Protein AF-A0A7K0BU77-F1 (afdb_monomer_lite)

Organism: NCBI:txid2585200

Radius of gyration: 17.55 Å; chains: 1; bounding box: 66×20×38 Å

Foldseek 3Di:
DDPDPDPDPCPDPQDDPVQVVVQVVLLVVVCVQQVQWDWDDDLRQLWIFIHRVPHTDDIGSHSVVVVVVCVVVVVHRDDDPDDD

Sequence (84 aa):
MRNEPRPDVDAPEGWSAALLQQAAVALARLRAEYPGLGFVADPVAGVWFAVDGRDFLLQARTGIKLRERLLAAQVRGARRGQAR

Secondary structure (DSSP, 8-state):
---PPPP-----TT--HHHHHHHHHHHHHHHHH-TTSEEEEETTTTEEEEEETTEEEEEESSHHHHHHHHHHTT---S------

pLDDT: mean 77.72, std 16.56, range [39.22, 94.12]

Structure (mmCIF, N/CA/C/O backbone):
data_AF-A0A7K0BU77-F1
#
_entry.id   AF-A0A7K0BU77-F1
#
loop_
_atom_site.group_PDB
_atom_site.id
_atom_site.type_symbol
_atom_site.label_atom_id
_atom_site.label_alt_id
_atom_site.label_comp_id
_atom_site.label_asym_id
_atom_site.label_entity_id
_atom_site.label_seq_id
_atom_site.pdbx_PDB_ins_code
_atom_site.Cartn_x
_atom_site.Cartn_y
_atom_site.Cartn_z
_atom_site.occupancy
_atom_site.B_iso_or_equiv
_atom_site.auth_seq_id
_atom_site.auth_comp_id
_atom_site.auth_asym_id
_atom_site.auth_atom_id
_atom_site.pdbx_PDB_model_num
ATOM 1 N N . MET A 1 1 ? 49.614 -1.290 -10.573 1.00 49.44 1 MET A N 1
ATOM 2 C CA . MET A 1 1 ? 48.342 -1.923 -10.168 1.00 49.44 1 MET A CA 1
ATOM 3 C C . MET A 1 1 ? 47.230 -0.901 -10.360 1.00 49.44 1 MET A C 1
ATOM 5 O O . MET A 1 1 ? 47.172 0.052 -9.596 1.00 49.44 1 MET A O 1
ATOM 9 N N . ARG A 1 2 ? 46.437 -1.007 -11.437 1.00 50.47 2 ARG A N 1
ATOM 10 C CA . ARG A 1 2 ? 45.217 -0.199 -11.595 1.00 50.47 2 ARG A CA 1
ATOM 11 C C . ARG A 1 2 ? 44.156 -0.831 -10.700 1.00 50.47 2 ARG A C 1
ATOM 13 O O . ARG A 1 2 ? 43.878 -2.010 -10.859 1.00 50.47 2 ARG A O 1
ATOM 20 N N . ASN A 1 3 ? 43.623 -0.066 -9.753 1.00 50.69 3 ASN A N 1
ATOM 21 C CA . ASN A 1 3 ? 42.398 -0.437 -9.055 1.00 50.69 3 ASN A CA 1
ATOM 22 C C . ASN A 1 3 ? 41.263 -0.288 -10.071 1.00 50.69 3 ASN A C 1
ATOM 24 O O . ASN A 1 3 ? 40.850 0.829 -10.379 1.00 50.69 3 ASN A O 1
ATOM 28 N N . GLU A 1 4 ? 40.829 -1.397 -10.655 1.00 56.12 4 GLU A N 1
ATOM 29 C CA . GLU A 1 4 ? 39.595 -1.432 -11.431 1.00 56.12 4 GLU A CA 1
ATOM 30 C C . GLU A 1 4 ? 38.430 -1.136 -10.469 1.00 56.12 4 GLU A C 1
ATOM 32 O O . GLU A 1 4 ? 38.385 -1.718 -9.377 1.00 56.12 4 GLU A O 1
ATOM 37 N N . PRO A 1 5 ? 37.519 -0.202 -10.799 1.00 60.19 5 PRO A N 1
ATOM 38 C CA . PRO A 1 5 ? 36.320 -0.010 -9.999 1.00 60.19 5 PRO A CA 1
ATOM 39 C C . PRO A 1 5 ? 35.565 -1.339 -10.001 1.00 60.19 5 PRO A C 1
ATOM 41 O O . PRO A 1 5 ? 35.267 -1.878 -11.067 1.00 60.19 5 PRO A O 1
ATOM 44 N N . ARG A 1 6 ? 35.311 -1.899 -8.810 1.00 56.03 6 ARG A N 1
ATOM 45 C CA . ARG A 1 6 ? 34.482 -3.102 -8.702 1.00 56.03 6 ARG A CA 1
ATOM 46 C C . ARG A 1 6 ? 33.168 -2.816 -9.430 1.00 56.03 6 ARG A C 1
ATOM 48 O O . ARG A 1 6 ? 32.619 -1.735 -9.196 1.00 56.03 6 ARG A O 1
ATOM 55 N N . PRO A 1 7 ? 32.694 -3.724 -10.300 1.00 55.16 7 PRO A N 1
ATOM 56 C CA . PRO A 1 7 ? 31.403 -3.552 -10.931 1.00 55.16 7 PRO A CA 1
ATOM 57 C C . PRO A 1 7 ? 30.376 -3.313 -9.829 1.00 55.16 7 PRO A C 1
ATOM 59 O O . PRO A 1 7 ? 30.385 -3.984 -8.791 1.00 55.16 7 PRO A O 1
ATOM 62 N N . ASP A 1 8 ? 29.608 -2.254 -10.061 1.00 52.97 8 ASP A N 1
ATOM 63 C CA . ASP A 1 8 ? 28.410 -1.852 -9.347 1.00 52.97 8 ASP A CA 1
ATOM 64 C C . ASP A 1 8 ? 27.685 -3.094 -8.823 1.00 52.97 8 ASP A C 1
ATOM 66 O O . ASP A 1 8 ? 27.516 -4.062 -9.564 1.00 52.97 8 ASP A O 1
ATOM 70 N N . VAL A 1 9 ? 27.356 -3.097 -7.530 1.00 59.72 9 VAL A N 1
ATOM 71 C CA . VAL A 1 9 ? 26.605 -4.172 -6.877 1.00 59.72 9 VAL A CA 1
ATOM 72 C C . VAL A 1 9 ? 25.422 -4.515 -7.772 1.00 59.72 9 VAL A C 1
ATOM 74 O O . VAL A 1 9 ? 24.518 -3.699 -7.904 1.00 59.72 9 VAL A O 1
ATOM 77 N N . ASP A 1 10 ? 25.502 -5.689 -8.399 1.00 52.44 10 ASP A N 1
ATOM 78 C CA . ASP A 1 10 ? 24.572 -6.235 -9.380 1.00 52.44 10 ASP A CA 1
ATOM 79 C C . ASP A 1 10 ? 23.130 -5.948 -8.944 1.00 52.44 10 ASP A C 1
ATOM 81 O O . ASP A 1 10 ? 22.576 -6.609 -8.061 1.00 52.44 10 ASP A O 1
ATOM 85 N N . ALA A 1 11 ? 22.541 -4.879 -9.487 1.00 55.62 11 ALA A N 1
ATOM 86 C CA . ALA A 1 11 ? 21.110 -4.694 -9.397 1.00 55.62 11 ALA A CA 1
ATOM 87 C C . ALA A 1 11 ? 20.532 -5.886 -10.165 1.00 55.62 11 ALA A C 1
ATOM 89 O O . ALA A 1 11 ? 20.817 -5.994 -11.360 1.00 55.62 11 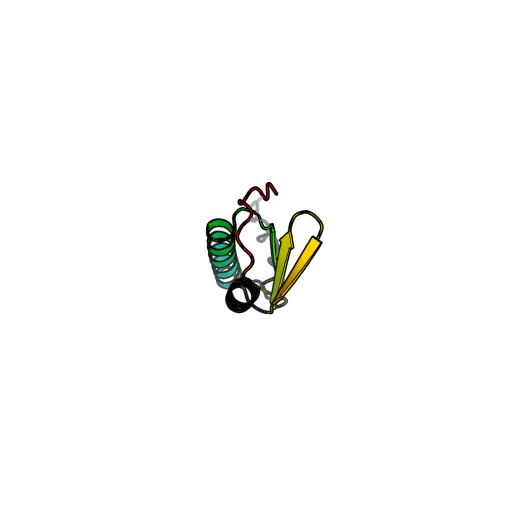ALA A O 1
ATOM 90 N N . PRO A 1 12 ? 19.785 -6.793 -9.509 1.00 57.66 12 PRO A N 1
ATOM 91 C CA . PRO A 1 12 ? 19.396 -8.051 -10.126 1.00 57.66 12 PRO A CA 1
ATOM 92 C C . PRO A 1 12 ? 18.699 -7.756 -11.453 1.00 57.66 12 PRO A C 1
ATOM 94 O O . PRO A 1 12 ? 17.813 -6.892 -11.507 1.00 57.66 12 PRO A O 1
ATOM 97 N N . GLU A 1 13 ? 19.146 -8.424 -12.521 1.00 57.66 13 GLU A N 1
ATOM 98 C CA . GLU A 1 13 ? 18.663 -8.226 -13.889 1.00 57.66 13 GLU A CA 1
ATOM 99 C C . GLU A 1 13 ? 17.124 -8.145 -13.904 1.00 57.66 13 GLU A C 1
ATOM 101 O O . GLU A 1 13 ? 16.420 -9.122 -13.654 1.00 57.66 13 GLU A O 1
ATOM 106 N N . GLY A 1 14 ? 16.586 -6.937 -14.119 1.00 59.81 14 GLY A N 1
ATOM 107 C CA . GLY A 1 14 ? 15.145 -6.647 -14.051 1.00 59.81 14 GLY A CA 1
ATOM 108 C C . GLY A 1 14 ? 14.766 -5.454 -13.167 1.00 59.81 14 GLY A C 1
ATOM 109 O O . GLY A 1 14 ? 13.671 -4.905 -13.307 1.00 59.81 14 GLY A O 1
ATOM 110 N N . TRP A 1 15 ? 15.661 -4.992 -12.293 1.00 70.38 15 TRP A N 1
ATOM 111 C CA . TRP A 1 15 ? 15.428 -3.810 -11.463 1.00 70.38 15 TRP A CA 1
ATOM 112 C C . TRP A 1 15 ? 15.826 -2.538 -12.210 1.00 70.38 15 TRP A C 1
ATOM 114 O O . TRP A 1 15 ? 16.982 -2.128 -12.229 1.00 70.38 15 TRP A O 1
ATOM 124 N N . SER A 1 16 ? 14.853 -1.869 -12.825 1.00 81.12 16 SER A N 1
ATOM 125 C CA . SER A 1 16 ? 15.101 -0.550 -13.411 1.00 81.12 16 SER A CA 1
ATOM 126 C C . SER A 1 16 ? 15.121 0.529 -12.323 1.00 81.12 16 SER A C 1
ATOM 128 O O . SER A 1 16 ? 14.164 0.656 -11.556 1.00 81.12 16 SER A O 1
ATOM 130 N N . ALA A 1 17 ? 16.161 1.371 -12.292 1.00 81.44 17 ALA A N 1
ATOM 131 C CA . ALA A 1 17 ? 16.237 2.523 -11.385 1.00 81.44 1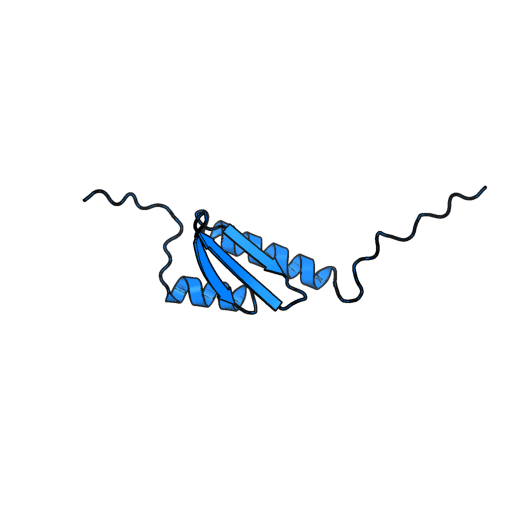7 ALA A CA 1
ATOM 132 C C . ALA A 1 17 ? 14.999 3.437 -11.493 1.00 81.44 17 ALA A C 1
ATOM 134 O O . ALA A 1 17 ? 14.503 3.943 -10.486 1.00 81.44 17 ALA A O 1
ATOM 135 N N . ALA A 1 18 ? 14.439 3.579 -12.700 1.00 84.38 18 ALA A N 1
ATOM 136 C CA . ALA A 1 18 ? 13.204 4.323 -12.930 1.00 84.38 18 ALA A CA 1
ATOM 137 C C . ALA A 1 18 ? 11.993 3.678 -12.231 1.00 84.38 18 ALA A C 1
ATOM 139 O O . ALA A 1 18 ? 11.201 4.378 -11.601 1.00 84.38 18 ALA A O 1
ATOM 140 N N . LEU A 1 19 ? 11.872 2.346 -12.287 1.00 84.25 19 LEU A N 1
ATOM 141 C CA . LEU A 1 19 ? 10.806 1.594 -11.618 1.00 84.25 19 LEU A CA 1
ATOM 142 C C . LEU A 1 19 ? 10.900 1.743 -10.092 1.00 84.25 19 LEU A C 1
ATOM 144 O O . LEU A 1 19 ? 9.896 2.006 -9.428 1.00 84.25 19 LEU A O 1
ATOM 148 N N . LEU A 1 20 ? 12.111 1.631 -9.541 1.00 86.88 20 LEU A N 1
ATOM 149 C CA . LEU A 1 20 ? 12.362 1.814 -8.110 1.00 86.88 20 LEU A CA 1
ATOM 150 C C . LEU A 1 20 ? 12.047 3.247 -7.664 1.00 86.88 20 LEU A C 1
ATOM 152 O O . LEU A 1 20 ? 11.416 3.447 -6.625 1.00 86.88 20 LEU A O 1
ATOM 156 N N . GLN A 1 21 ? 12.406 4.247 -8.471 1.00 88.75 21 GLN A N 1
ATOM 157 C CA . GLN A 1 21 ? 12.078 5.640 -8.184 1.00 88.75 21 GLN A CA 1
ATOM 158 C C . GLN A 1 21 ? 10.565 5.892 -8.214 1.00 88.75 21 GLN A C 1
ATOM 160 O O . GLN A 1 21 ? 10.032 6.534 -7.308 1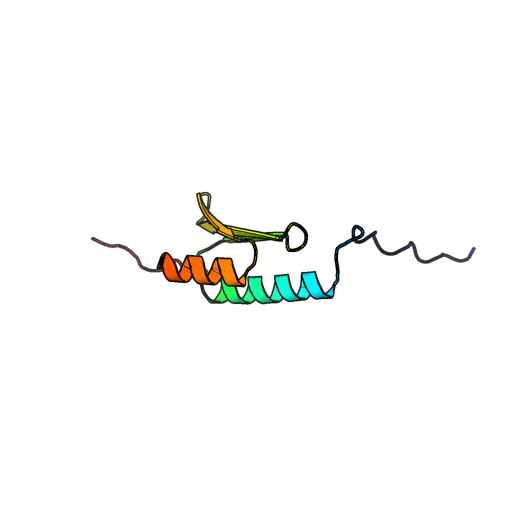.00 88.75 21 GLN A O 1
ATOM 165 N N . GLN A 1 22 ? 9.842 5.340 -9.193 1.00 88.25 22 GLN A N 1
ATOM 166 C CA . GLN A 1 22 ? 8.378 5.416 -9.232 1.00 88.25 22 GLN A CA 1
ATOM 167 C C . GLN A 1 22 ? 7.736 4.750 -8.008 1.00 88.25 22 GLN A C 1
ATOM 169 O O . GLN A 1 22 ? 6.805 5.307 -7.418 1.00 88.25 22 GLN A O 1
ATOM 174 N N . ALA A 1 23 ? 8.255 3.594 -7.587 1.00 88.25 23 ALA A N 1
ATOM 175 C CA . ALA A 1 23 ? 7.786 2.908 -6.391 1.00 88.25 23 ALA A CA 1
ATOM 176 C C . ALA A 1 23 ? 8.030 3.740 -5.120 1.00 88.25 23 ALA A C 1
ATOM 178 O O . ALA A 1 23 ? 7.122 3.904 -4.303 1.00 88.25 23 ALA A O 1
ATOM 179 N N . ALA A 1 24 ? 9.213 4.341 -4.978 1.00 90.25 24 ALA A N 1
ATOM 180 C CA . ALA A 1 24 ? 9.539 5.213 -3.853 1.00 90.25 24 ALA A CA 1
ATOM 181 C C . ALA A 1 24 ? 8.604 6.435 -3.776 1.00 90.25 24 ALA A C 1
ATOM 183 O O . ALA A 1 24 ? 8.094 6.760 -2.702 1.00 90.25 24 ALA A O 1
ATOM 184 N N . VAL A 1 25 ? 8.309 7.074 -4.915 1.00 91.75 25 VAL A N 1
ATOM 185 C CA . VAL A 1 25 ? 7.364 8.202 -4.988 1.00 91.75 25 VAL A CA 1
ATOM 186 C C . VAL A 1 25 ? 5.947 7.773 -4.596 1.00 91.75 25 VAL A C 1
ATOM 188 O O . VAL A 1 25 ? 5.276 8.479 -3.840 1.00 91.75 25 VAL A O 1
ATOM 191 N N . ALA A 1 26 ? 5.482 6.615 -5.070 1.00 89.69 26 ALA A N 1
ATOM 192 C CA . ALA A 1 26 ? 4.166 6.092 -4.707 1.00 89.69 26 ALA A CA 1
ATOM 193 C C . ALA A 1 26 ? 4.073 5.758 -3.207 1.00 89.69 26 ALA A C 1
ATOM 195 O O . ALA A 1 26 ? 3.085 6.114 -2.564 1.00 89.69 26 ALA A O 1
ATOM 196 N N . LEU A 1 27 ? 5.116 5.152 -2.629 1.00 91.25 27 LEU A N 1
ATOM 197 C CA . LEU A 1 27 ? 5.203 4.887 -1.190 1.00 91.25 27 LEU A CA 1
ATOM 198 C C . LEU A 1 27 ? 5.173 6.174 -0.360 1.00 91.25 27 LEU A C 1
ATOM 200 O O . LEU A 1 27 ? 4.465 6.232 0.644 1.00 91.25 27 LEU A O 1
ATOM 204 N N . ALA A 1 28 ? 5.912 7.207 -0.770 1.00 91.44 28 ALA A N 1
ATOM 205 C CA . ALA A 1 28 ? 5.932 8.487 -0.066 1.00 91.44 28 ALA A CA 1
ATOM 206 C C . ALA A 1 28 ? 4.539 9.135 -0.024 1.00 91.44 28 ALA A C 1
ATOM 208 O O . ALA A 1 28 ? 4.113 9.612 1.027 1.00 91.44 28 ALA A O 1
ATOM 209 N N . ARG A 1 29 ? 3.797 9.088 -1.139 1.00 90.94 29 ARG A N 1
ATOM 210 C CA . ARG A 1 29 ? 2.411 9.580 -1.203 1.00 90.94 29 ARG A CA 1
ATOM 211 C C . ARG A 1 29 ? 1.481 8.787 -0.288 1.00 90.94 29 ARG A C 1
ATOM 213 O O . ARG A 1 29 ? 0.778 9.387 0.515 1.00 90.94 29 ARG A O 1
ATOM 220 N N . LEU A 1 30 ? 1.547 7.455 -0.338 1.00 90.06 30 LEU A N 1
ATOM 221 C CA . LEU A 1 30 ? 0.742 6.587 0.526 1.00 90.06 30 LEU A CA 1
ATOM 222 C C . LEU A 1 30 ? 1.001 6.849 2.015 1.00 90.06 30 LEU A C 1
ATOM 224 O O . LEU A 1 30 ? 0.056 6.949 2.789 1.00 90.06 30 LEU A O 1
ATOM 228 N N . ARG A 1 31 ? 2.263 7.029 2.417 1.00 90.06 31 ARG A N 1
ATOM 229 C CA . ARG A 1 31 ? 2.623 7.357 3.807 1.00 90.06 31 ARG A CA 1
ATOM 230 C C . ARG A 1 31 ? 2.140 8.741 4.234 1.00 90.06 31 ARG A C 1
ATOM 232 O O . ARG A 1 31 ? 1.755 8.910 5.384 1.00 90.06 31 ARG A O 1
ATOM 239 N N . ALA A 1 32 ? 2.143 9.716 3.326 1.00 89.12 32 ALA A N 1
ATOM 240 C CA . ALA A 1 32 ? 1.602 11.044 3.604 1.00 89.12 32 ALA A CA 1
ATOM 241 C C . ALA A 1 32 ? 0.069 11.024 3.755 1.00 89.12 32 ALA A C 1
ATOM 243 O O . ALA A 1 32 ? -0.470 11.704 4.623 1.00 89.12 32 ALA A O 1
ATOM 244 N N . GLU A 1 33 ? -0.629 10.229 2.940 1.00 88.81 33 GLU A N 1
ATOM 245 C CA . GLU A 1 33 ? -2.090 10.080 2.993 1.00 88.81 33 GLU A CA 1
ATOM 246 C C . GLU A 1 33 ? -2.553 9.227 4.188 1.00 88.81 33 GLU A C 1
ATOM 248 O O . GLU A 1 33 ? -3.594 9.503 4.785 1.00 88.81 33 GLU A O 1
ATOM 253 N N . TYR A 1 34 ? -1.770 8.213 4.567 1.00 87.75 34 TYR A N 1
ATOM 254 C CA . TYR A 1 34 ? -2.100 7.252 5.619 1.00 87.75 34 TYR A CA 1
ATOM 255 C C . TYR A 1 34 ? -0.929 7.077 6.603 1.00 87.75 34 TYR A C 1
ATOM 257 O O . TYR A 1 34 ? -0.310 6.012 6.648 1.00 87.75 34 TYR A O 1
ATOM 265 N N . PRO A 1 35 ? -0.627 8.082 7.444 1.00 85.19 35 PRO A N 1
ATOM 266 C CA . PRO A 1 35 ? 0.541 8.054 8.333 1.00 85.19 35 PRO A CA 1
ATOM 267 C C . PRO A 1 35 ? 0.487 6.970 9.422 1.00 85.19 35 PRO A C 1
ATOM 269 O O . PRO A 1 35 ? 1.493 6.703 10.070 1.00 85.19 35 PRO A O 1
ATOM 272 N N . GLY A 1 36 ? -0.678 6.354 9.638 1.00 85.56 36 GLY A N 1
ATOM 273 C CA . GLY A 1 36 ? -0.862 5.242 10.572 1.00 85.56 36 GLY A CA 1
ATOM 274 C C . GLY A 1 36 ? -0.537 3.861 10.006 1.00 85.56 36 GLY A C 1
ATOM 275 O O . GLY A 1 36 ? -0.459 2.908 10.771 1.00 85.56 36 GLY A O 1
ATOM 276 N N . LEU A 1 37 ? -0.365 3.747 8.686 1.00 88.75 37 LEU A N 1
ATOM 277 C CA . LEU A 1 37 ? -0.190 2.466 8.011 1.00 88.75 37 LEU A CA 1
ATOM 278 C C . LEU A 1 37 ? 1.264 2.245 7.599 1.00 88.75 37 LEU A C 1
ATOM 280 O O . LEU A 1 37 ? 1.964 3.156 7.147 1.00 88.75 37 LEU A O 1
ATOM 284 N N . GLY A 1 38 ? 1.703 0.996 7.701 1.00 90.81 38 GLY A N 1
ATOM 285 C CA . GLY A 1 38 ? 2.921 0.521 7.067 1.00 90.81 38 GLY A CA 1
ATOM 286 C C . GLY A 1 38 ? 2.663 0.136 5.612 1.00 90.81 38 GLY A C 1
ATOM 287 O O . GLY A 1 38 ? 1.600 -0.373 5.257 1.00 90.81 38 GLY A O 1
ATOM 288 N N . PHE A 1 39 ? 3.667 0.351 4.763 1.00 91.69 39 PHE A N 1
ATOM 289 C CA . PHE A 1 39 ? 3.608 -0.002 3.347 1.00 91.69 39 PHE A CA 1
ATOM 290 C C . PHE A 1 39 ? 4.871 -0.732 2.927 1.00 91.69 39 PHE A C 1
ATOM 292 O O . PHE A 1 39 ? 5.980 -0.234 3.157 1.00 91.69 39 PHE A O 1
ATOM 299 N N . VAL A 1 40 ? 4.676 -1.874 2.273 1.00 89.88 40 VAL A N 1
ATOM 300 C CA . VAL A 1 40 ? 5.732 -2.694 1.677 1.00 89.88 40 VAL A CA 1
ATOM 301 C C . VAL A 1 40 ? 5.435 -2.827 0.191 1.00 89.88 40 VAL A C 1
ATOM 303 O O . VAL A 1 40 ? 4.300 -3.108 -0.195 1.00 89.88 40 VAL A O 1
ATOM 306 N N . ALA A 1 41 ? 6.443 -2.602 -0.644 1.00 89.50 41 ALA A N 1
ATOM 307 C CA . ALA A 1 41 ? 6.314 -2.687 -2.088 1.00 89.50 41 ALA A CA 1
ATOM 308 C C . ALA A 1 41 ? 7.487 -3.458 -2.680 1.00 89.50 41 ALA A C 1
ATOM 310 O O . ALA A 1 41 ? 8.640 -3.105 -2.446 1.00 89.50 41 ALA A O 1
ATOM 311 N N . ASP A 1 42 ? 7.159 -4.456 -3.489 1.00 89.38 42 ASP A N 1
ATOM 312 C CA . ASP A 1 42 ? 8.057 -5.104 -4.427 1.00 89.38 42 ASP A CA 1
ATOM 313 C C . ASP A 1 42 ? 7.574 -4.762 -5.848 1.00 89.38 42 ASP A C 1
ATOM 315 O O . ASP A 1 42 ? 6.633 -5.373 -6.369 1.00 89.38 42 ASP A O 1
ATOM 319 N N . PRO A 1 43 ? 8.127 -3.709 -6.475 1.00 85.12 43 PRO A N 1
ATOM 320 C CA . PRO A 1 43 ? 7.648 -3.257 -7.775 1.00 85.12 43 PRO A CA 1
ATOM 321 C C . PRO A 1 43 ? 8.022 -4.211 -8.915 1.00 85.12 43 PRO A C 1
ATOM 323 O O . PRO A 1 43 ? 7.401 -4.137 -9.971 1.00 85.12 43 PRO A O 1
ATOM 326 N N . VAL A 1 44 ? 8.990 -5.104 -8.705 1.00 86.62 44 VAL A N 1
ATOM 327 C CA . VAL A 1 44 ? 9.498 -6.037 -9.721 1.00 86.62 44 VAL A CA 1
ATOM 328 C C . VAL A 1 44 ? 8.598 -7.265 -9.799 1.00 86.62 44 VAL A C 1
ATOM 330 O O . VAL A 1 44 ? 8.183 -7.662 -10.884 1.00 86.62 44 VAL A O 1
ATOM 333 N N . ALA A 1 45 ? 8.191 -7.799 -8.650 1.00 86.12 45 ALA A N 1
ATOM 334 C CA . ALA A 1 45 ? 7.158 -8.821 -8.547 1.00 86.12 45 ALA A CA 1
ATOM 335 C C . ALA A 1 45 ? 5.742 -8.254 -8.768 1.00 86.12 45 ALA A C 1
ATOM 337 O O . ALA A 1 45 ? 4.781 -9.013 -8.906 1.00 86.12 45 ALA A O 1
ATOM 338 N N . GLY A 1 46 ? 5.588 -6.923 -8.785 1.00 88.81 46 GLY A N 1
ATOM 339 C CA . GLY A 1 46 ? 4.289 -6.263 -8.879 1.00 88.81 46 GLY A CA 1
ATOM 340 C C . GLY A 1 46 ? 3.430 -6.578 -7.660 1.00 88.81 46 GLY A C 1
ATOM 341 O O . GLY A 1 46 ? 2.274 -6.974 -7.795 1.00 88.81 46 GLY A O 1
ATOM 342 N N . VAL A 1 47 ? 4.009 -6.455 -6.468 1.00 90.38 47 VAL A N 1
ATOM 343 C CA . VAL A 1 47 ? 3.378 -6.802 -5.199 1.00 90.38 47 VAL A CA 1
ATOM 344 C C . VAL A 1 47 ? 3.448 -5.614 -4.250 1.00 90.38 47 VAL A C 1
ATOM 346 O O . VAL A 1 47 ? 4.509 -5.068 -3.980 1.00 90.38 47 VAL A O 1
ATOM 349 N N . TRP A 1 48 ? 2.296 -5.198 -3.737 1.00 94.12 48 TRP A N 1
ATOM 350 C CA . TRP A 1 48 ? 2.161 -4.049 -2.849 1.00 94.12 48 TRP A CA 1
ATOM 351 C C . TRP A 1 48 ? 1.246 -4.400 -1.690 1.00 94.12 48 TRP A C 1
ATOM 353 O O . TRP A 1 48 ? 0.160 -4.930 -1.917 1.00 94.12 48 TRP A O 1
ATOM 363 N N . PHE A 1 49 ? 1.651 -4.069 -0.469 1.00 92.88 49 PHE A N 1
ATOM 364 C CA . PHE A 1 49 ? 0.920 -4.402 0.746 1.00 92.88 49 PHE A CA 1
ATOM 365 C C . PHE A 1 49 ? 0.764 -3.198 1.667 1.00 92.88 49 PHE A C 1
ATOM 367 O O . PHE A 1 49 ? 1.705 -2.422 1.851 1.00 92.88 49 PHE A O 1
ATOM 374 N N . ALA A 1 50 ? -0.415 -3.087 2.275 1.00 92.44 50 ALA A N 1
ATOM 375 C CA . ALA A 1 50 ? -0.679 -2.201 3.401 1.00 92.44 50 ALA A CA 1
ATOM 376 C C . ALA A 1 50 ? -0.810 -3.033 4.681 1.00 92.44 50 ALA A C 1
ATOM 378 O O . ALA A 1 50 ? -1.505 -4.054 4.692 1.00 92.44 50 ALA A O 1
ATOM 379 N N . VAL A 1 51 ? -0.161 -2.579 5.748 1.00 89.94 51 VAL A N 1
ATOM 380 C CA . VAL A 1 51 ? -0.212 -3.192 7.079 1.00 89.94 51 VAL A CA 1
ATOM 381 C C . VAL A 1 51 ? -0.625 -2.151 8.114 1.00 89.94 51 VAL A C 1
ATOM 383 O O . VAL A 1 51 ? -0.250 -0.984 8.003 1.00 89.94 51 VAL A O 1
ATOM 386 N N . ASP A 1 52 ? -1.379 -2.569 9.121 1.00 87.38 52 ASP A N 1
ATOM 387 C CA . ASP A 1 52 ? -1.697 -1.769 10.305 1.00 87.38 52 ASP A CA 1
ATOM 388 C C . ASP A 1 52 ? -1.022 -2.421 11.510 1.00 87.38 52 ASP A C 1
ATOM 390 O O . ASP A 1 52 ? -1.437 -3.475 11.987 1.00 87.38 52 ASP A O 1
ATOM 394 N N . GLY A 1 53 ? 0.111 -1.868 11.945 1.00 84.31 53 GLY A N 1
ATOM 395 C CA . GLY A 1 53 ? 0.937 -2.503 12.972 1.00 84.31 53 GLY A CA 1
ATOM 396 C C . GLY A 1 53 ? 1.417 -3.902 12.558 1.00 84.31 53 GLY A C 1
ATOM 397 O O . GLY A 1 53 ? 2.360 -4.026 11.778 1.00 84.31 53 GLY A O 1
ATOM 398 N N . ARG A 1 54 ? 0.800 -4.949 13.121 1.00 83.69 54 ARG A N 1
ATOM 399 C CA . ARG A 1 54 ? 1.102 -6.364 12.824 1.00 83.69 54 ARG A CA 1
ATOM 400 C C . ARG A 1 54 ? 0.080 -7.017 11.895 1.00 83.69 54 ARG A C 1
ATOM 402 O O . ARG A 1 54 ? 0.323 -8.130 11.433 1.00 83.69 54 ARG A O 1
ATOM 409 N N . ASP A 1 55 ? -1.025 -6.339 11.614 1.00 85.06 55 ASP A N 1
ATOM 410 C CA . ASP A 1 55 ? -2.134 -6.888 10.857 1.00 85.06 55 ASP A CA 1
ATOM 411 C C . ASP A 1 55 ? -1.998 -6.561 9.373 1.00 85.06 55 ASP A C 1
ATOM 413 O O . ASP A 1 55 ? -1.753 -5.425 8.952 1.00 85.06 55 ASP A O 1
ATOM 417 N N . PHE A 1 56 ? -2.163 -7.594 8.554 1.00 86.38 56 PHE A N 1
ATOM 418 C CA . PHE A 1 56 ? -2.235 -7.447 7.114 1.00 86.38 56 PHE A CA 1
ATOM 419 C C . PHE A 1 56 ? -3.604 -6.883 6.724 1.00 86.38 56 PHE A C 1
ATOM 421 O O . PHE A 1 56 ? -4.629 -7.508 6.992 1.00 86.38 56 PHE A O 1
ATOM 428 N N . LEU A 1 57 ? -3.624 -5.734 6.044 1.00 86.62 57 LEU A N 1
ATOM 429 C CA . LEU A 1 57 ? -4.872 -5.139 5.573 1.00 86.62 57 LEU A CA 1
ATOM 430 C C . LEU A 1 57 ? -5.196 -5.569 4.140 1.00 86.62 57 LEU A C 1
ATOM 432 O O . LEU A 1 57 ? -6.267 -6.105 3.861 1.00 86.62 57 LEU A O 1
ATOM 436 N N . LEU A 1 58 ? -4.307 -5.244 3.195 1.00 89.69 58 LEU A N 1
ATOM 437 C CA . LEU A 1 58 ? -4.618 -5.272 1.764 1.00 89.69 58 LEU A CA 1
ATOM 438 C C . LEU A 1 58 ? -3.370 -5.583 0.935 1.00 89.69 58 LEU A C 1
ATOM 440 O O . LEU A 1 58 ? -2.293 -5.057 1.209 1.00 89.69 58 LEU A O 1
ATOM 444 N N . GLN A 1 59 ? -3.553 -6.332 -0.155 1.00 91.75 59 GLN A N 1
ATOM 445 C CA . GLN A 1 59 ? -2.574 -6.477 -1.237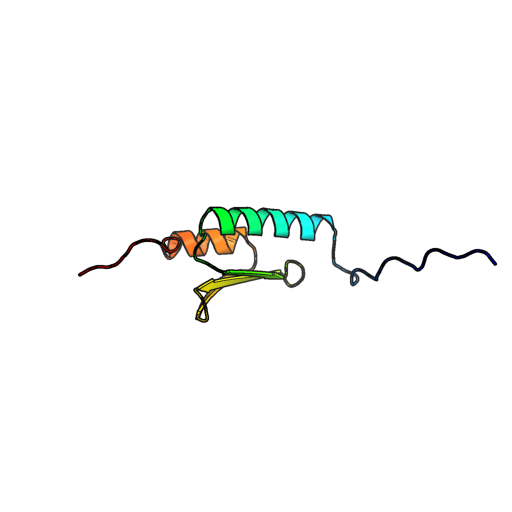 1.00 91.75 59 GLN A CA 1
ATOM 446 C C . GLN A 1 59 ? -3.107 -5.859 -2.532 1.00 91.75 59 GLN A C 1
ATOM 448 O O . GLN A 1 59 ? -4.301 -5.938 -2.837 1.00 91.75 59 GLN A O 1
ATOM 453 N N . ALA A 1 60 ? -2.218 -5.308 -3.348 1.00 92.38 60 ALA A N 1
ATOM 454 C CA . ALA A 1 60 ? -2.495 -4.953 -4.729 1.00 92.38 60 ALA A CA 1
ATOM 455 C C . ALA A 1 60 ? -1.280 -5.221 -5.622 1.00 92.38 60 ALA A C 1
ATOM 457 O O . ALA A 1 60 ? -0.176 -5.452 -5.135 1.00 92.38 60 ALA A O 1
ATOM 458 N N . ARG A 1 61 ? -1.487 -5.163 -6.944 1.00 89.19 61 ARG A N 1
ATOM 459 C CA . ARG A 1 61 ? -0.384 -5.300 -7.906 1.00 89.19 61 ARG A CA 1
ATOM 460 C C . ARG A 1 61 ? 0.418 -4.021 -8.143 1.00 89.19 61 ARG A C 1
ATOM 462 O O . ARG A 1 61 ? 1.533 -4.065 -8.646 1.00 89.19 61 ARG A O 1
ATOM 469 N N . THR A 1 62 ? -0.159 -2.870 -7.814 1.00 88.00 62 THR A N 1
ATOM 470 C CA . THR A 1 62 ? 0.465 -1.556 -7.997 1.00 88.00 62 THR A CA 1
ATOM 471 C C . THR A 1 62 ? 0.089 -0.639 -6.841 1.00 88.00 62 THR A C 1
ATOM 473 O O . THR A 1 62 ? -0.974 -0.805 -6.236 1.00 88.00 62 THR A O 1
ATOM 476 N N . GLY A 1 63 ? 0.917 0.374 -6.569 1.00 85.75 63 GLY A N 1
ATOM 477 C CA . GLY A 1 63 ? 0.623 1.379 -5.541 1.00 85.75 63 GLY A CA 1
ATOM 478 C C . GLY A 1 63 ? -0.673 2.157 -5.805 1.00 85.75 63 GLY A C 1
ATOM 479 O O . GLY A 1 63 ? -1.395 2.480 -4.866 1.00 85.75 63 GLY A O 1
ATOM 480 N N . ILE A 1 64 ? -1.025 2.382 -7.078 1.00 87.94 64 ILE A N 1
ATOM 481 C CA . ILE A 1 64 ? -2.287 3.032 -7.470 1.00 87.94 64 ILE A CA 1
ATOM 482 C C . ILE A 1 64 ? -3.478 2.164 -7.057 1.00 87.94 64 ILE A C 1
ATOM 484 O O . ILE A 1 64 ? -4.351 2.636 -6.334 1.00 87.94 64 ILE A O 1
ATOM 488 N N . LYS A 1 65 ? -3.471 0.874 -7.423 1.00 90.25 65 LYS A N 1
ATOM 489 C CA . LYS A 1 65 ? -4.540 -0.052 -7.029 1.00 90.25 65 LYS A CA 1
ATOM 490 C C . LYS A 1 65 ? -4.614 -0.226 -5.515 1.00 90.25 65 LYS A C 1
ATOM 492 O O . LYS A 1 65 ? -5.705 -0.369 -4.974 1.00 90.25 65 LYS A O 1
ATOM 497 N N . LEU A 1 66 ? -3.475 -0.204 -4.818 1.00 90.69 66 LEU A N 1
ATOM 498 C CA . LEU A 1 66 ? -3.463 -0.255 -3.356 1.00 90.69 66 LEU A CA 1
ATOM 499 C C . LEU A 1 66 ? -4.188 0.960 -2.764 1.00 90.69 66 LEU A C 1
ATOM 501 O O . LEU A 1 66 ? -5.039 0.796 -1.894 1.00 90.69 66 LEU A O 1
ATOM 505 N N . ARG A 1 67 ? -3.906 2.160 -3.284 1.00 88.81 67 ARG A N 1
ATOM 506 C CA . ARG A 1 67 ? -4.577 3.404 -2.888 1.00 88.81 67 ARG A CA 1
ATOM 507 C C . ARG A 1 67 ? -6.081 3.353 -3.142 1.00 88.81 67 ARG A C 1
ATOM 509 O O . ARG A 1 67 ? -6.849 3.696 -2.253 1.00 88.81 67 ARG A O 1
ATOM 516 N N . GLU A 1 68 ? -6.504 2.906 -4.323 1.00 90.38 68 GLU A N 1
ATOM 517 C CA . GLU A 1 68 ? -7.928 2.756 -4.657 1.00 90.38 68 GLU A CA 1
ATOM 518 C C . GLU A 1 68 ? -8.635 1.805 -3.687 1.00 90.38 68 GLU A C 1
ATOM 520 O O . GLU A 1 68 ? -9.725 2.106 -3.204 1.00 90.38 68 GLU A O 1
ATOM 525 N N . ARG A 1 69 ? -7.992 0.685 -3.334 1.00 89.00 69 ARG A N 1
ATOM 526 C CA . ARG A 1 69 ? -8.533 -0.259 -2.348 1.00 89.00 69 ARG A CA 1
ATOM 527 C C . ARG A 1 69 ? -8.601 0.331 -0.941 1.00 89.00 69 ARG A C 1
ATOM 529 O O . ARG A 1 69 ? -9.583 0.083 -0.252 1.00 89.00 69 ARG A O 1
ATOM 536 N N . LEU A 1 70 ? -7.606 1.113 -0.522 1.00 87.69 70 LEU A N 1
ATOM 537 C CA . LEU A 1 70 ? -7.616 1.815 0.769 1.00 87.69 70 LEU A CA 1
ATOM 538 C C . LEU A 1 70 ? -8.753 2.837 0.851 1.00 87.69 70 LEU A C 1
ATOM 540 O O . LEU A 1 70 ? -9.460 2.890 1.857 1.00 87.69 70 LEU A O 1
ATOM 544 N N . LEU A 1 71 ? -8.960 3.594 -0.231 1.00 86.56 71 LEU A N 1
ATOM 545 C CA . LEU A 1 71 ? -10.066 4.542 -0.363 1.00 86.56 71 LEU A CA 1
ATOM 546 C C . LEU A 1 71 ? -11.420 3.824 -0.302 1.00 86.56 71 LEU A C 1
ATOM 548 O O . LEU A 1 71 ? -12.298 4.239 0.453 1.00 86.56 71 LEU A O 1
ATOM 552 N N . ALA A 1 72 ? -11.577 2.724 -1.045 1.00 85.31 72 ALA A N 1
ATOM 553 C CA . ALA A 1 72 ? -12.802 1.926 -1.056 1.00 85.31 72 ALA A CA 1
ATOM 554 C C . ALA A 1 72 ? -13.099 1.281 0.307 1.00 85.31 72 ALA A C 1
ATOM 556 O O . ALA A 1 72 ? -14.248 1.245 0.737 1.00 85.31 72 ALA A O 1
ATOM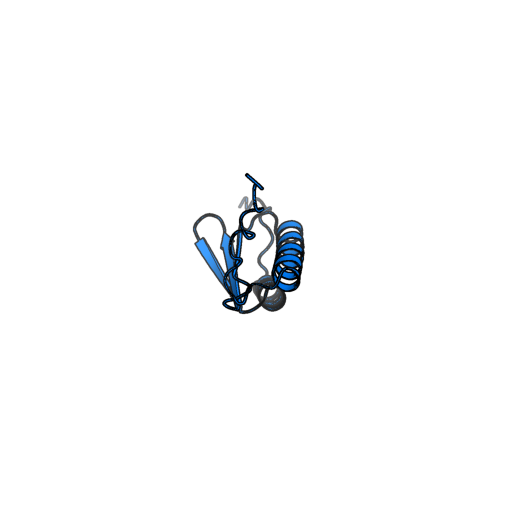 557 N N . ALA A 1 73 ? -12.064 0.819 1.010 1.00 80.31 73 ALA A N 1
ATOM 558 C CA . ALA A 1 73 ? -12.178 0.266 2.356 1.00 80.31 73 ALA A CA 1
ATOM 559 C C . ALA A 1 73 ? -12.386 1.342 3.441 1.00 80.31 73 ALA A C 1
ATOM 561 O O . ALA A 1 73 ? -12.508 1.002 4.615 1.00 80.31 73 ALA A O 1
ATOM 562 N N . GLN A 1 74 ? -12.420 2.630 3.067 1.00 72.38 74 GLN A N 1
ATOM 563 C CA . GLN A 1 74 ? -12.538 3.771 3.979 1.00 72.38 74 GLN A CA 1
ATOM 564 C C . GLN A 1 74 ? -11.539 3.723 5.143 1.00 72.38 74 GLN A C 1
ATOM 566 O O . GLN A 1 74 ? -11.845 4.176 6.251 1.00 72.38 74 GLN A O 1
ATOM 571 N N . VAL A 1 75 ? -10.340 3.178 4.905 1.00 68.12 75 VAL A N 1
ATOM 572 C CA . VAL A 1 75 ? -9.311 3.063 5.940 1.00 68.12 75 VAL A CA 1
ATOM 573 C C . VAL A 1 75 ? -8.889 4.476 6.322 1.00 68.12 75 VAL A C 1
ATOM 575 O O . VAL A 1 75 ? -8.145 5.141 5.606 1.00 68.12 75 VAL A O 1
ATOM 578 N N . ARG A 1 76 ? -9.410 4.988 7.439 1.00 60.16 76 ARG A N 1
ATOM 579 C CA . ARG A 1 76 ? -8.997 6.293 7.955 1.00 60.16 76 ARG A CA 1
ATOM 580 C C . ARG A 1 76 ? -7.582 6.136 8.483 1.00 60.16 76 ARG A C 1
ATOM 582 O O . ARG A 1 76 ? -7.383 5.410 9.452 1.00 60.16 76 ARG A O 1
ATOM 589 N N . GLY A 1 77 ? -6.624 6.826 7.859 1.00 52.66 77 GLY A N 1
ATOM 590 C CA . GLY A 1 77 ? -5.257 6.932 8.366 1.00 52.66 77 GLY A CA 1
ATOM 591 C C . GLY A 1 77 ? -5.298 7.194 9.869 1.00 52.66 77 GLY A C 1
ATOM 592 O O . GLY A 1 77 ? -6.001 8.104 10.312 1.00 52.66 77 GLY A O 1
ATOM 593 N N . ALA A 1 78 ? -4.655 6.319 10.642 1.00 50.41 78 ALA A N 1
ATOM 594 C CA . ALA A 1 78 ? -4.861 6.202 12.076 1.00 50.41 78 ALA A CA 1
ATOM 595 C C . ALA A 1 78 ? -4.659 7.539 12.808 1.00 50.41 78 ALA A C 1
ATOM 597 O O . ALA A 1 78 ? -3.542 7.912 13.145 1.00 50.41 78 ALA A O 1
ATOM 598 N N . ARG A 1 79 ? -5.768 8.251 13.040 1.00 48.22 79 ARG A N 1
ATOM 599 C CA . ARG A 1 79 ? -6.124 9.016 14.242 1.00 48.22 79 ARG A CA 1
ATOM 600 C C . ARG A 1 79 ? -7.611 9.371 14.191 1.00 48.22 79 ARG A C 1
ATOM 602 O O . ARG A 1 79 ? -8.014 10.420 13.695 1.00 48.22 79 ARG A O 1
ATOM 609 N N . ARG A 1 80 ? -8.428 8.547 14.835 1.00 43.78 80 ARG A N 1
ATOM 610 C CA . ARG A 1 80 ? -9.493 9.058 15.701 1.00 43.78 80 ARG A CA 1
ATOM 611 C C . ARG A 1 80 ? -9.505 8.196 16.946 1.00 43.78 80 ARG A C 1
ATOM 613 O O . ARG A 1 80 ? -9.745 7.000 16.847 1.00 43.78 80 ARG A O 1
ATOM 620 N N . GLY A 1 81 ? -9.239 8.815 18.096 1.00 46.59 81 GLY A N 1
ATOM 621 C CA . GLY A 1 81 ? -9.631 8.227 19.366 1.00 46.59 81 GLY A CA 1
ATOM 622 C C . GLY A 1 81 ? -11.099 7.829 19.264 1.00 46.59 81 GLY A C 1
ATOM 623 O O . GLY A 1 81 ? -11.953 8.668 18.971 1.00 46.59 81 GLY A O 1
ATOM 624 N N . GLN A 1 82 ? -11.370 6.542 19.430 1.00 43.16 82 GLN A N 1
ATOM 625 C CA . GLN A 1 82 ? -12.711 6.073 19.708 1.00 43.16 82 GLN A CA 1
ATOM 626 C C . GLN A 1 82 ? -12.807 5.999 21.230 1.00 43.16 82 GLN A C 1
ATOM 628 O O . GLN A 1 82 ? -12.479 4.996 21.850 1.00 43.16 82 GLN A O 1
ATOM 633 N N . ALA A 1 83 ? -13.160 7.136 21.823 1.00 39.22 83 ALA A N 1
ATOM 634 C CA . ALA A 1 83 ? -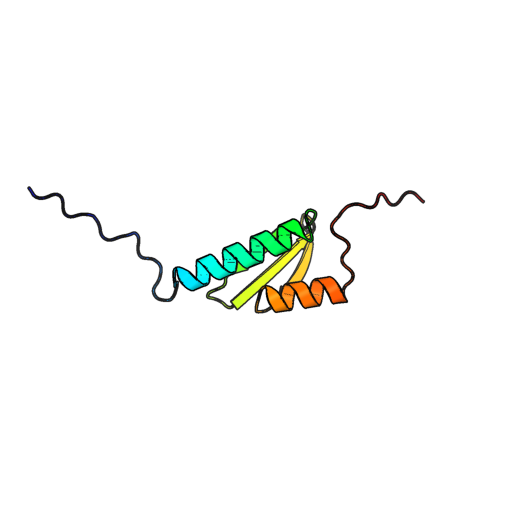13.926 7.122 23.050 1.00 39.22 83 ALA A CA 1
ATOM 635 C C . ALA A 1 83 ? -15.373 6.838 22.639 1.00 39.22 83 ALA A C 1
ATOM 637 O O . ALA A 1 83 ? -15.948 7.614 21.868 1.00 39.22 83 ALA A O 1
ATOM 638 N N . ARG A 1 84 ? -15.925 5.729 23.120 1.00 41.00 84 ARG A N 1
ATOM 639 C CA . ARG A 1 84 ? -17.315 5.613 23.558 1.00 41.00 84 ARG A CA 1
ATOM 640 C C . ARG A 1 84 ? -17.448 4.408 24.470 1.00 41.00 84 ARG A C 1
ATOM 642 O O . ARG A 1 84 ? -16.886 3.355 24.113 1.00 41.00 84 ARG A O 1
#